Protein AF-A0A256W3H3-F1 (afdb_monomer)

Folds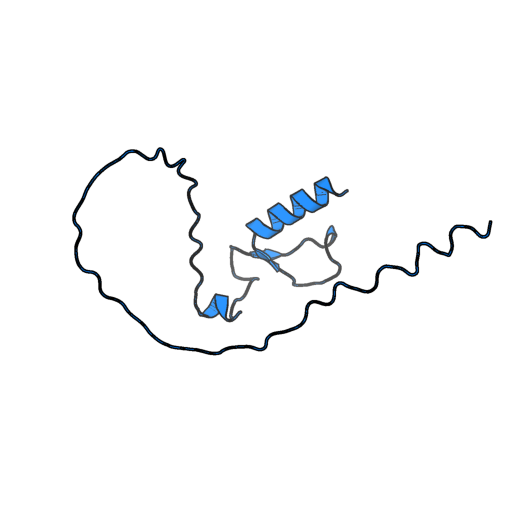eek 3Di:
DPPPPVVPPPDDDDDDDDDDDDDDPDDDDDDDDDDDDDDDDDPPPDPPDPPDDDDPCVVVVVDDLVPDPQKDFQDVVVHPDPPDIDGPVVNVVVVVVVVVVD

Solvent-accessible surface area (backbone atoms only — not comparable to full-atom values): 7490 Å² total; per-residue (Å²): 143,86,86,72,74,79,75,81,78,78,84,90,80,86,78,85,80,84,82,83,87,80,89,73,95,68,92,76,86,77,81,89,79,90,86,83,90,87,90,79,94,71,91,68,82,76,72,81,75,80,80,80,83,74,52,72,49,53,77,67,64,67,64,60,56,92,80,36,87,62,33,39,71,65,57,64,96,80,40,92,70,77,96,49,67,40,46,46,72,60,46,54,52,47,51,52,52,52,62,74,74,106

pLDDT: mean 76.36, std 19.7, range [41.91, 98.12]

Sequence (102 aa):
MKLFIALLLFIPFLSCSNSNPTDSNKALIPKQDSIPQIVDAIEIDTVEQIVIQYSKNELMGKLKPQKDSLFVKIERKYTNKSNIYLRKQAYDSYCKMYAAAK

Secondary structure (DSSP, 8-state):
--SSTTSSS----------------------------------------------HHHHTT---TTT-TTEEEPPGGG-S-SS-EEEHHHHHHHHHHHHHH-

Radius of gyration: 24.35 Å; Cα contacts (8 Å, |Δi|>4): 37; chains: 1; bounding box: 77×37×41 Å

Structure (mmCIF, N/CA/C/O backbone):
data_AF-A0A256W3H3-F1
#
_entry.id   AF-A0A256W3H3-F1
#
loop_
_atom_site.group_PDB
_atom_site.id
_atom_site.type_symbol
_atom_site.label_atom_id
_atom_site.label_alt_id
_atom_site.label_comp_id
_atom_site.label_asym_id
_atom_site.label_entity_id
_atom_site.label_seq_id
_atom_site.pdbx_PDB_ins_code
_atom_site.Cartn_x
_atom_site.Cartn_y
_atom_site.Cartn_z
_atom_site.occupancy
_atom_site.B_iso_or_equiv
_atom_site.auth_seq_id
_atom_site.auth_comp_id
_atom_site.auth_asym_id
_atom_site.auth_atom_id
_atom_site.pdbx_PDB_model_num
ATOM 1 N N . MET A 1 1 ? 44.438 17.547 -14.017 1.00 54.00 1 MET A N 1
ATOM 2 C CA . MET A 1 1 ? 43.364 17.114 -13.088 1.00 54.00 1 MET A CA 1
ATOM 3 C C . MET A 1 1 ? 43.061 18.189 -12.033 1.00 54.00 1 MET A C 1
ATOM 5 O O . MET A 1 1 ? 43.194 17.945 -10.844 1.00 54.00 1 MET A O 1
ATOM 9 N N . LYS A 1 2 ? 42.672 19.400 -12.459 1.00 53.34 2 LYS A N 1
ATOM 10 C CA . LYS A 1 2 ? 42.230 20.507 -11.578 1.00 53.34 2 LYS A CA 1
ATOM 11 C C . LYS A 1 2 ? 41.020 21.253 -12.174 1.00 53.34 2 LYS A C 1
ATOM 13 O O . LYS A 1 2 ? 40.763 22.397 -11.836 1.00 53.34 2 LYS A O 1
ATOM 18 N N . LEU A 1 3 ? 40.292 20.596 -13.083 1.00 50.91 3 LEU A N 1
ATOM 19 C CA . LEU A 1 3 ? 39.213 21.189 -13.881 1.00 50.91 3 LEU A CA 1
ATOM 20 C C . LEU A 1 3 ? 37.913 20.366 -13.794 1.00 50.91 3 LEU A C 1
ATOM 22 O O . LEU A 1 3 ? 37.196 20.226 -14.771 1.00 50.91 3 LEU A O 1
ATOM 26 N N . PHE A 1 4 ? 37.641 19.766 -12.633 1.00 57.03 4 PHE A N 1
ATOM 27 C CA . PHE A 1 4 ? 36.354 19.111 -12.343 1.00 57.03 4 PHE A CA 1
ATOM 28 C C . PHE A 1 4 ? 35.787 19.471 -10.959 1.00 57.03 4 PHE A C 1
ATOM 30 O O . PHE A 1 4 ? 34.675 19.083 -10.629 1.00 57.03 4 PHE A O 1
ATOM 37 N N . ILE A 1 5 ? 36.508 20.265 -10.158 1.00 58.72 5 ILE A N 1
ATOM 38 C CA . ILE A 1 5 ? 36.091 20.645 -8.794 1.00 58.72 5 ILE A CA 1
ATOM 39 C C . ILE A 1 5 ? 35.174 21.888 -8.795 1.00 58.72 5 ILE A C 1
ATOM 41 O O . ILE A 1 5 ? 34.514 22.171 -7.804 1.00 58.72 5 ILE A O 1
ATOM 45 N N . ALA A 1 6 ? 35.059 22.603 -9.921 1.00 55.78 6 ALA A N 1
ATOM 46 C CA . ALA A 1 6 ? 34.243 23.817 -10.016 1.00 55.78 6 ALA A CA 1
ATOM 47 C C . ALA A 1 6 ? 32.752 23.570 -10.335 1.00 55.78 6 ALA A C 1
ATOM 49 O O . ALA A 1 6 ? 31.952 24.490 -10.203 1.00 55.78 6 ALA A O 1
ATOM 50 N N . LEU A 1 7 ? 32.352 22.351 -10.728 1.00 54.19 7 LEU A N 1
ATOM 51 C CA . LEU A 1 7 ? 30.962 22.054 -11.122 1.00 54.19 7 LEU A CA 1
ATOM 52 C C . LEU A 1 7 ? 30.080 21.574 -9.949 1.00 54.19 7 LEU A C 1
ATOM 54 O O . LEU A 1 7 ? 28.865 21.488 -10.082 1.00 54.19 7 LEU A O 1
ATOM 58 N N . LEU A 1 8 ? 30.671 21.299 -8.781 1.00 57.12 8 LEU A N 1
ATOM 59 C CA . LEU A 1 8 ? 29.984 20.718 -7.614 1.00 57.12 8 LEU A CA 1
ATOM 60 C C . LEU A 1 8 ? 29.614 21.746 -6.524 1.00 57.12 8 LEU A C 1
ATOM 62 O O . LEU A 1 8 ? 29.200 21.365 -5.434 1.00 57.12 8 LEU A O 1
ATOM 66 N N . LEU A 1 9 ? 29.747 23.046 -6.811 1.00 59.59 9 LEU A N 1
ATOM 67 C CA . LEU A 1 9 ? 29.450 24.145 -5.876 1.00 59.59 9 LEU A CA 1
ATOM 68 C C . LEU A 1 9 ? 28.323 25.082 -6.353 1.00 59.59 9 LEU A C 1
ATOM 70 O O . LEU A 1 9 ? 28.155 26.165 -5.801 1.00 59.59 9 LEU A O 1
ATOM 74 N N . PHE A 1 10 ? 27.533 24.676 -7.354 1.00 58.84 10 PHE A N 1
ATOM 75 C CA . PHE A 1 10 ? 26.503 25.530 -7.966 1.00 58.84 10 PHE A CA 1
ATOM 76 C C . PHE A 1 10 ? 25.111 24.884 -8.061 1.00 58.84 10 PHE A C 1
ATOM 78 O O . PHE A 1 10 ? 24.418 25.058 -9.055 1.00 58.84 10 PHE A O 1
ATOM 85 N N . ILE A 1 11 ? 24.667 24.153 -7.031 1.00 67.06 11 ILE A N 1
ATOM 86 C CA . ILE A 1 11 ? 23.224 23.922 -6.823 1.00 67.06 11 ILE A CA 1
ATOM 87 C C . ILE A 1 11 ? 22.878 24.018 -5.328 1.00 67.06 11 ILE A C 1
ATOM 89 O O . ILE A 1 11 ? 22.789 22.993 -4.653 1.00 67.06 11 ILE A O 1
ATOM 93 N N . PRO A 1 12 ? 22.645 25.229 -4.788 1.00 55.25 12 PRO A N 1
ATOM 94 C CA . PRO A 1 12 ? 21.939 25.351 -3.525 1.00 55.25 12 PRO A CA 1
ATOM 95 C C . PRO A 1 12 ? 20.711 26.262 -3.640 1.00 55.25 12 PRO A C 1
ATOM 97 O O . PRO A 1 12 ? 20.627 27.209 -2.883 1.00 55.25 12 PRO A O 1
ATOM 100 N N . PHE A 1 13 ? 19.743 26.005 -4.530 1.00 62.97 13 PHE A N 1
ATOM 101 C CA . PHE A 1 13 ? 18.424 26.661 -4.447 1.00 62.97 13 PHE A CA 1
ATOM 102 C C . PHE A 1 13 ? 17.312 25.799 -5.050 1.00 62.97 13 PHE A C 1
ATOM 104 O O . PHE A 1 13 ? 16.942 25.954 -6.207 1.00 62.97 13 PHE A O 1
ATOM 111 N N . LEU A 1 14 ? 16.729 24.927 -4.230 1.00 62.22 14 LEU A N 1
ATOM 112 C CA . LEU A 1 14 ? 15.296 24.645 -4.317 1.00 62.22 14 LEU A CA 1
ATOM 113 C C . LEU A 1 14 ? 14.765 24.391 -2.901 1.00 62.22 14 LEU A C 1
ATOM 115 O O . LEU A 1 14 ? 14.408 23.285 -2.511 1.00 62.22 14 LEU A O 1
ATOM 119 N N . SER A 1 15 ? 14.806 25.454 -2.096 1.00 56.62 15 SER A N 1
ATOM 120 C CA . SER A 1 15 ? 14.040 25.539 -0.856 1.00 56.62 15 SER A CA 1
ATOM 121 C C . SER A 1 15 ? 12.593 25.857 -1.227 1.00 56.62 15 SER A C 1
ATOM 123 O O . SER A 1 15 ? 12.324 26.915 -1.796 1.00 56.62 15 SER A O 1
ATOM 125 N N . CYS A 1 16 ? 11.657 24.958 -0.925 1.00 69.06 16 CYS A N 1
ATOM 126 C CA . CYS A 1 16 ? 10.244 25.320 -0.879 1.00 69.06 16 CYS A CA 1
ATOM 127 C C . CYS A 1 16 ? 9.968 26.009 0.462 1.00 69.06 16 CYS A C 1
ATOM 129 O O . CYS A 1 16 ? 10.017 25.381 1.519 1.00 69.06 16 CYS A O 1
ATOM 131 N N . SER A 1 17 ? 9.671 27.307 0.400 1.00 54.78 17 SER A N 1
ATOM 132 C CA . SER A 1 17 ? 9.145 28.094 1.513 1.00 54.78 17 SER A CA 1
ATOM 133 C C . SER A 1 17 ? 7.616 27.963 1.598 1.00 54.78 17 SER A C 1
ATOM 135 O O . SER A 1 17 ? 6.908 28.370 0.684 1.00 54.78 17 SER A O 1
ATOM 137 N N . ASN A 1 18 ? 7.168 27.376 2.712 1.00 59.50 18 ASN A N 1
ATOM 138 C CA . ASN A 1 18 ? 6.085 27.787 3.623 1.00 59.50 18 ASN A CA 1
ATOM 139 C C . ASN A 1 18 ? 4.656 28.120 3.116 1.00 59.50 18 ASN A C 1
ATOM 141 O O . ASN A 1 18 ? 4.444 29.122 2.440 1.00 59.50 18 ASN A O 1
ATOM 145 N N . SER A 1 19 ? 3.653 27.444 3.698 1.00 57.38 19 SER A N 1
ATOM 146 C CA . SER A 1 19 ? 2.611 28.111 4.507 1.00 57.38 19 SER A CA 1
ATOM 147 C C . SER A 1 19 ? 1.922 27.134 5.485 1.00 57.38 19 SER A C 1
ATOM 149 O O . SER A 1 19 ? 1.669 25.971 5.178 1.00 57.38 19 SER A O 1
ATOM 151 N N . ASN A 1 20 ? 1.691 27.626 6.705 1.00 61.28 20 ASN A N 1
ATOM 152 C CA . ASN A 1 20 ? 1.079 26.967 7.867 1.00 61.28 20 ASN A CA 1
ATOM 153 C C . ASN A 1 20 ? -0.438 26.687 7.693 1.00 61.28 20 ASN A C 1
ATOM 155 O O . ASN A 1 20 ? -1.060 27.235 6.782 1.00 61.28 20 ASN A O 1
ATOM 159 N N . PRO A 1 21 ? -1.056 25.846 8.554 1.00 55.97 21 PRO A N 1
ATOM 160 C CA . PRO A 1 21 ? -2.360 25.237 8.301 1.00 55.97 21 PRO A CA 1
ATOM 161 C C . PRO A 1 21 ? -3.510 26.223 8.525 1.00 55.97 21 PRO A C 1
ATOM 163 O O . PRO A 1 21 ? -3.517 26.977 9.495 1.00 55.97 21 PRO A O 1
ATOM 166 N N . THR A 1 22 ? -4.517 26.174 7.653 1.00 43.22 22 THR A N 1
ATOM 167 C CA . THR A 1 22 ? -5.813 26.822 7.890 1.00 43.22 22 THR A CA 1
ATOM 168 C C . THR A 1 22 ? -6.852 25.747 8.175 1.00 43.22 22 THR A C 1
ATOM 170 O O . THR A 1 22 ? -7.359 25.092 7.267 1.00 43.22 22 THR A O 1
ATOM 173 N N . ASP A 1 23 ? -7.155 25.576 9.460 1.00 53.84 23 ASP A N 1
ATOM 174 C CA . ASP A 1 23 ? -8.394 24.964 9.924 1.00 53.84 23 ASP A CA 1
ATOM 175 C C . ASP A 1 23 ? -9.569 25.855 9.505 1.00 53.84 23 ASP A C 1
ATOM 177 O O . ASP A 1 23 ? -9.623 27.044 9.824 1.00 53.84 23 ASP A O 1
ATOM 181 N N . SER A 1 24 ? -10.537 25.287 8.793 1.00 55.69 24 SER A N 1
ATOM 182 C CA . SER A 1 24 ? -11.856 25.889 8.604 1.00 55.69 24 SER A CA 1
ATOM 183 C C . SER A 1 24 ? -12.878 24.784 8.379 1.00 55.69 24 SER A C 1
ATOM 185 O O . SER A 1 24 ? -13.234 24.437 7.256 1.00 55.69 24 SER A O 1
ATOM 187 N N . ASN A 1 25 ? -13.398 24.251 9.487 1.00 61.88 25 ASN A N 1
ATOM 188 C CA . ASN A 1 25 ? -14.765 23.748 9.500 1.00 61.88 25 ASN A CA 1
ATOM 189 C C . ASN A 1 25 ? -15.689 24.930 9.183 1.00 61.88 25 ASN A C 1
ATOM 191 O O . ASN A 1 25 ? -16.017 25.723 10.064 1.00 61.88 25 ASN A O 1
ATOM 195 N N . LYS A 1 26 ? -16.123 25.047 7.929 1.00 50.38 26 LYS A N 1
ATOM 196 C CA . LYS A 1 26 ? -17.292 25.849 7.577 1.00 50.38 26 LYS A CA 1
ATOM 197 C C . LYS A 1 26 ? -18.205 25.012 6.700 1.00 50.38 26 LYS A C 1
ATOM 199 O O . LYS A 1 26 ? -17.969 24.835 5.510 1.00 50.38 26 LYS A 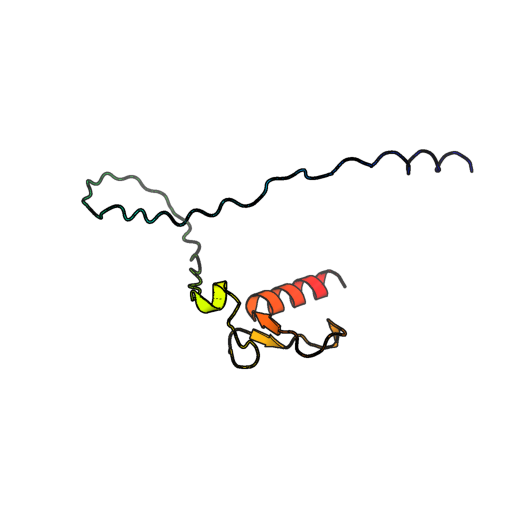O 1
ATOM 204 N N . ALA A 1 27 ? -19.239 24.476 7.339 1.00 47.59 27 ALA A N 1
ATOM 205 C CA . ALA A 1 27 ? -20.380 23.902 6.660 1.00 47.59 27 ALA A CA 1
ATOM 206 C C . ALA A 1 27 ? -20.968 24.947 5.702 1.00 47.59 27 ALA A C 1
ATOM 208 O O . ALA A 1 27 ? -21.415 26.013 6.122 1.00 47.59 27 ALA A O 1
ATOM 209 N N . LEU A 1 28 ? -20.963 24.615 4.418 1.00 43.44 28 LEU A N 1
ATOM 210 C CA . LEU A 1 28 ? -21.800 25.224 3.401 1.00 43.44 28 LEU A CA 1
ATOM 211 C C . LEU A 1 28 ? -22.456 24.057 2.675 1.00 43.44 28 LEU A C 1
ATOM 213 O O . LEU A 1 28 ? -21.834 23.396 1.853 1.00 43.44 28 LEU A O 1
ATOM 217 N N . ILE A 1 29 ? -23.701 23.772 3.047 1.00 60.03 29 ILE A N 1
ATOM 218 C CA . ILE A 1 29 ? -24.637 23.069 2.174 1.00 60.03 29 ILE A CA 1
ATOM 219 C C . ILE A 1 29 ? -25.142 24.125 1.183 1.00 60.03 29 ILE A C 1
ATOM 221 O O . ILE A 1 29 ? -25.700 25.125 1.645 1.00 60.03 29 ILE A O 1
ATOM 225 N N . PRO A 1 30 ? -25.024 23.927 -0.140 1.00 41.91 30 PRO A N 1
ATOM 226 C CA . PRO A 1 30 ? -25.902 24.593 -1.083 1.00 41.91 30 PRO A CA 1
ATOM 227 C C . PRO A 1 30 ? -26.897 23.589 -1.659 1.00 41.91 30 PRO A C 1
ATOM 229 O O . PRO A 1 30 ? -26.558 22.480 -2.066 1.00 41.91 30 PRO A O 1
ATOM 232 N N . LYS A 1 31 ? -28.148 24.037 -1.633 1.00 46.31 31 LYS A N 1
ATOM 233 C CA . LYS A 1 31 ? -29.358 23.412 -2.145 1.00 46.31 31 LYS A CA 1
ATOM 234 C C . LYS A 1 31 ? -29.209 22.835 -3.553 1.00 46.31 31 LYS A C 1
ATOM 236 O O . LYS A 1 31 ? -28.606 23.434 -4.437 1.00 46.31 31 LYS A O 1
ATOM 241 N N . GLN A 1 32 ? -29.906 21.727 -3.735 1.00 53.25 32 GLN A N 1
ATOM 242 C CA . GLN A 1 32 ? -30.462 21.277 -4.998 1.00 53.25 32 GLN A CA 1
ATOM 243 C C . GLN A 1 32 ? -31.592 22.223 -5.411 1.00 53.25 32 GLN A C 1
ATOM 245 O O . GLN A 1 32 ? -32.471 22.438 -4.590 1.00 53.25 32 GLN A O 1
ATOM 250 N N . ASP A 1 33 ? -31.557 22.763 -6.633 1.00 52.75 33 ASP A N 1
ATOM 251 C CA . ASP A 1 33 ? -32.736 23.240 -7.372 1.00 52.75 33 ASP A CA 1
ATOM 252 C C . ASP A 1 33 ? -32.397 23.469 -8.866 1.00 52.75 33 ASP A C 1
ATOM 254 O O . ASP A 1 33 ? -31.675 24.393 -9.221 1.00 52.75 33 ASP A O 1
ATOM 258 N N . SER A 1 34 ? -32.986 22.609 -9.707 1.00 57.16 34 SER A N 1
ATOM 259 C CA . SER A 1 34 ? -33.558 22.864 -11.047 1.00 57.16 34 SER A CA 1
ATOM 260 C C . SER A 1 34 ? -32.683 23.249 -12.267 1.00 57.16 34 SER A C 1
ATOM 262 O O . SER A 1 34 ? -31.953 24.232 -12.290 1.00 57.16 34 SER A O 1
ATOM 264 N N . ILE A 1 35 ? -32.873 22.465 -13.339 1.00 52.78 35 ILE A N 1
ATOM 265 C CA . ILE A 1 35 ? -32.287 22.520 -14.699 1.00 52.78 35 ILE A CA 1
ATOM 266 C C . ILE A 1 35 ? -33.021 23.563 -15.583 1.00 52.78 35 ILE A C 1
ATOM 268 O O . ILE A 1 35 ? -34.22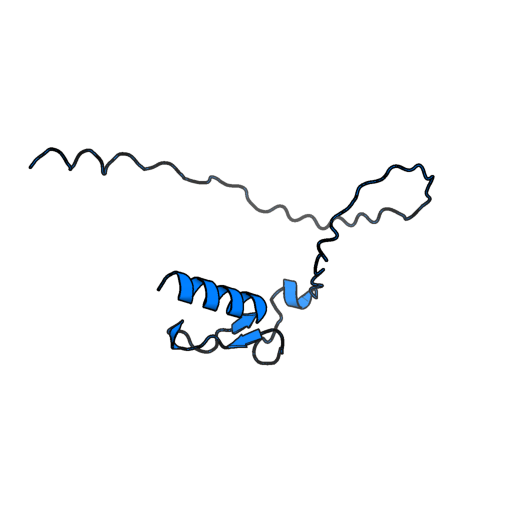9 23.740 -15.418 1.00 52.78 35 ILE A O 1
ATOM 272 N N . PRO A 1 36 ? -32.357 24.163 -16.596 1.00 47.81 36 PRO A N 1
ATOM 273 C CA . PRO A 1 36 ? -32.819 23.969 -17.978 1.00 47.81 36 PRO A CA 1
ATOM 274 C C . PRO A 1 36 ? -31.693 23.511 -18.931 1.00 47.81 36 PRO A C 1
ATOM 276 O O . PRO A 1 36 ? -30.560 23.978 -18.864 1.00 47.81 36 PRO A O 1
ATOM 279 N N . GLN A 1 37 ? -32.050 22.556 -19.799 1.00 58.78 37 GLN A N 1
ATOM 280 C CA . GLN A 1 37 ? -31.270 21.953 -20.896 1.00 58.78 37 GLN A CA 1
ATOM 281 C C . GLN A 1 37 ? -30.751 23.011 -21.879 1.00 58.78 37 GLN A C 1
ATOM 283 O O . GLN A 1 37 ? -31.508 23.952 -22.061 1.00 58.78 37 GLN A O 1
ATOM 288 N N . ILE A 1 38 ? -29.602 22.806 -22.565 1.00 50.66 38 ILE A N 1
ATOM 289 C CA . ILE A 1 38 ? -29.434 22.744 -24.050 1.00 50.66 38 ILE A CA 1
ATOM 290 C C . ILE A 1 38 ? -28.099 22.023 -24.390 1.00 50.66 38 ILE A C 1
ATOM 292 O O . ILE A 1 38 ? -27.093 22.187 -23.707 1.00 50.66 38 ILE A O 1
ATOM 296 N N . VAL A 1 39 ? -28.177 21.187 -25.425 1.00 60.09 39 VAL A N 1
ATOM 297 C CA . VAL A 1 39 ? -27.225 20.283 -26.096 1.00 60.09 39 VAL A CA 1
ATOM 298 C C . VAL A 1 39 ? -25.916 20.902 -26.624 1.00 60.09 39 VAL A C 1
ATOM 300 O O . VAL A 1 39 ? -25.914 22.036 -27.079 1.00 60.09 39 VAL A O 1
ATOM 303 N N . ASP A 1 40 ? -24.817 20.136 -26.606 1.00 48.34 40 ASP A N 1
ATOM 304 C CA . ASP A 1 40 ? -24.121 19.671 -27.821 1.00 48.34 40 ASP A CA 1
ATOM 305 C C . ASP A 1 40 ? -23.012 18.664 -27.471 1.00 48.34 40 ASP A C 1
ATOM 307 O O . ASP A 1 40 ? -22.421 18.686 -26.390 1.00 48.34 40 ASP A O 1
ATOM 311 N N . ALA A 1 41 ? -22.821 17.704 -28.373 1.00 57.25 41 ALA A N 1
ATOM 312 C CA . ALA A 1 41 ? -22.078 16.470 -28.170 1.00 57.25 41 ALA A CA 1
ATOM 313 C C . ALA A 1 41 ? -20.613 16.688 -27.758 1.00 57.25 41 ALA A C 1
ATOM 315 O O . ALA A 1 41 ? -19.810 17.234 -28.513 1.00 57.25 41 ALA A O 1
ATOM 316 N N . ILE A 1 42 ? -20.254 16.152 -26.593 1.00 62.22 42 ILE A N 1
ATOM 317 C CA . ILE A 1 42 ? -18.873 15.841 -26.236 1.00 62.22 42 ILE A CA 1
ATOM 318 C C . ILE A 1 42 ? -18.814 14.322 -26.106 1.00 62.22 42 ILE A C 1
ATOM 320 O O . ILE A 1 42 ? -19.482 13.739 -25.251 1.00 62.22 42 ILE A O 1
ATOM 324 N N . GLU A 1 43 ? -18.049 13.680 -26.985 1.00 65.50 43 GLU A N 1
ATOM 325 C CA . GLU A 1 43 ? -17.667 12.277 -26.848 1.00 65.50 43 GLU A CA 1
ATOM 326 C C . GLU A 1 43 ? -16.698 12.190 -25.663 1.00 65.50 43 GLU A C 1
ATOM 328 O O . GLU A 1 43 ? -15.492 12.400 -25.779 1.00 65.50 43 GLU A O 1
ATOM 333 N N . ILE A 1 44 ? -17.267 12.013 -24.472 1.00 55.69 44 ILE A N 1
ATOM 334 C CA . ILE A 1 44 ? -16.511 11.813 -23.244 1.00 55.69 44 ILE A CA 1
ATOM 335 C C . ILE A 1 44 ? -16.080 10.349 -23.260 1.00 55.69 44 ILE A C 1
ATOM 337 O O . ILE A 1 44 ? -16.873 9.463 -22.932 1.00 55.69 44 ILE A O 1
ATOM 341 N N . ASP A 1 45 ? -14.828 10.107 -23.655 1.00 66.38 45 ASP A N 1
ATOM 342 C CA . ASP A 1 45 ? -14.112 8.872 -23.336 1.00 66.38 45 ASP A CA 1
ATOM 343 C C . ASP A 1 45 ? -14.239 8.663 -21.826 1.00 66.38 45 ASP A C 1
ATOM 345 O O . ASP A 1 45 ? -13.658 9.385 -21.008 1.00 66.38 45 ASP A O 1
ATOM 349 N N . THR A 1 46 ? -15.165 7.782 -21.457 1.00 61.06 46 THR A N 1
ATOM 350 C CA . THR A 1 46 ? -15.62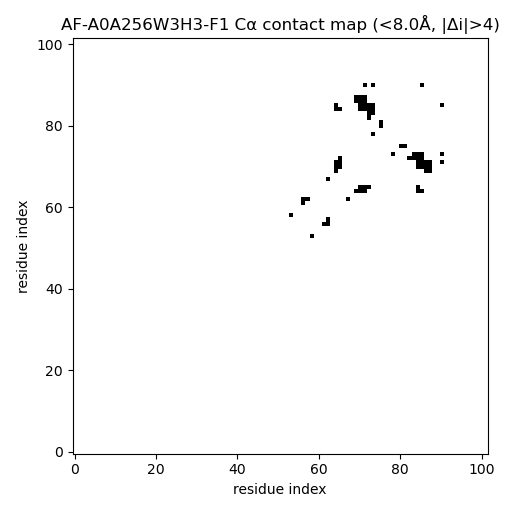6 7.641 -20.084 1.00 61.06 46 THR A CA 1
ATOM 351 C C . THR A 1 46 ? -14.577 6.824 -19.356 1.00 61.06 46 THR A C 1
ATOM 353 O O . THR A 1 46 ? -14.691 5.612 -19.204 1.00 61.06 46 THR A O 1
ATOM 356 N N . VAL A 1 47 ? -13.521 7.501 -18.911 1.00 67.88 47 VAL A N 1
ATOM 357 C CA . VAL A 1 47 ? -12.636 6.977 -17.878 1.00 67.88 47 VAL A CA 1
ATOM 358 C C . VAL A 1 47 ? -13.517 6.763 -16.654 1.00 67.88 47 VAL A C 1
ATOM 360 O O . VAL A 1 47 ? -13.918 7.732 -16.007 1.00 67.88 47 VAL A O 1
ATOM 363 N N . GLU A 1 48 ? -13.861 5.508 -16.359 1.00 72.62 48 GLU A N 1
ATOM 364 C CA . GLU A 1 48 ? -14.536 5.137 -15.118 1.00 72.62 48 GLU A CA 1
ATOM 365 C C . GLU A 1 48 ? -13.681 5.628 -13.946 1.00 72.62 48 GLU A C 1
ATOM 367 O O . GLU A 1 48 ? -12.698 5.004 -13.536 1.00 72.62 48 GLU A O 1
ATOM 372 N N . GLN A 1 49 ? -14.020 6.804 -13.420 1.00 66.56 49 GLN A N 1
ATOM 373 C CA . GLN A 1 49 ? -13.393 7.312 -12.219 1.00 66.56 49 GLN A CA 1
ATOM 374 C C . GLN A 1 49 ? -13.841 6.415 -11.077 1.00 66.56 49 GLN A C 1
ATOM 376 O O . GLN A 1 49 ? -14.984 6.468 -10.624 1.00 66.56 49 GLN A O 1
ATOM 381 N N . ILE A 1 50 ? -12.922 5.573 -10.613 1.00 73.69 50 ILE A N 1
ATOM 382 C CA . ILE A 1 50 ? -13.118 4.764 -9.419 1.00 73.69 50 ILE A CA 1
ATOM 383 C C . ILE A 1 50 ? -13.218 5.741 -8.243 1.00 73.69 50 ILE A C 1
ATOM 385 O O . ILE A 1 50 ? -12.207 6.183 -7.694 1.00 73.69 50 ILE A O 1
ATOM 389 N N . VAL A 1 51 ? -14.441 6.123 -7.872 1.00 78.94 51 VAL A N 1
ATOM 390 C CA . VAL A 1 51 ? -14.678 6.961 -6.697 1.00 78.94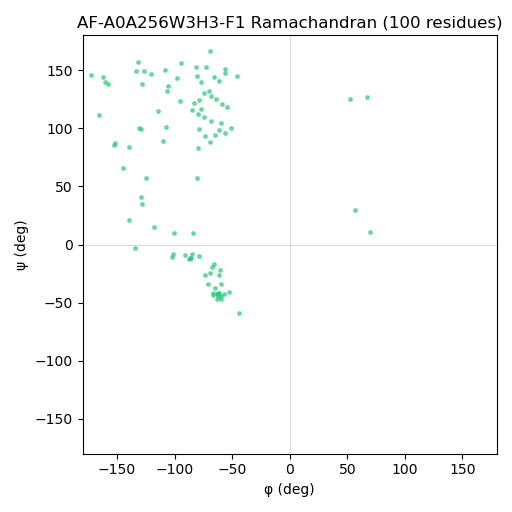 51 VAL A CA 1
ATOM 391 C C . VAL A 1 51 ? -14.474 6.089 -5.464 1.00 78.94 51 VAL A C 1
ATOM 393 O O . VAL A 1 51 ? -15.376 5.384 -5.012 1.00 78.94 51 VAL A O 1
ATOM 396 N N . ILE A 1 52 ? -13.256 6.110 -4.925 1.00 80.31 52 ILE A N 1
ATOM 397 C CA . ILE A 1 52 ? -12.945 5.426 -3.671 1.00 80.31 52 ILE A CA 1
ATOM 398 C C . ILE A 1 52 ? -13.543 6.248 -2.529 1.00 80.31 52 ILE A C 1
ATOM 400 O O . ILE A 1 52 ? -13.073 7.342 -2.217 1.00 80.31 52 ILE A O 1
ATOM 404 N N . GLN A 1 53 ? -14.589 5.712 -1.906 1.00 88.19 53 GLN A N 1
ATOM 405 C CA . GLN A 1 53 ? -15.202 6.302 -0.721 1.00 88.19 53 GLN A CA 1
ATOM 406 C C . GLN A 1 53 ? -14.418 5.888 0.525 1.00 88.19 53 GLN A C 1
ATOM 408 O O . GLN A 1 53 ? -14.289 4.701 0.820 1.00 88.19 53 GLN A O 1
ATOM 413 N N . TYR A 1 54 ? -13.916 6.872 1.269 1.00 89.19 54 TYR A N 1
ATOM 414 C CA . TYR A 1 54 ? -13.195 6.655 2.521 1.00 89.19 54 TYR A CA 1
ATOM 415 C C . TYR A 1 54 ? -14.068 7.030 3.713 1.00 89.19 54 TYR A C 1
ATOM 417 O O . TYR A 1 54 ? -14.709 8.082 3.730 1.00 89.19 54 TYR A O 1
ATOM 425 N N . SER A 1 55 ? -14.060 6.200 4.755 1.00 91.75 55 SER A N 1
ATOM 426 C CA . SER A 1 55 ? -14.753 6.554 5.996 1.00 91.75 55 SER A CA 1
ATOM 427 C C . SER A 1 55 ? -14.001 7.656 6.753 1.00 91.75 55 SER A C 1
ATOM 429 O O . SER A 1 55 ? -12.773 7.745 6.701 1.00 91.75 55 SER A O 1
ATOM 431 N N . LYS A 1 56 ? -14.706 8.464 7.559 1.00 94.25 56 LYS A N 1
ATOM 432 C CA . LYS A 1 56 ? -14.057 9.454 8.443 1.00 94.25 56 LYS A CA 1
ATOM 433 C C . LYS A 1 56 ? -12.980 8.815 9.326 1.00 94.25 56 LYS A C 1
ATOM 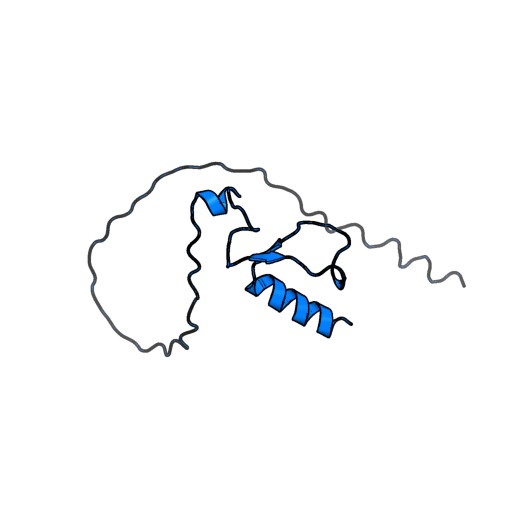435 O O . LYS A 1 56 ? -11.917 9.390 9.513 1.00 94.25 56 LYS A O 1
ATOM 440 N N . ASN A 1 57 ? -13.236 7.626 9.867 1.00 93.94 57 ASN A N 1
ATOM 441 C CA . ASN A 1 57 ? -12.274 6.923 10.718 1.00 93.94 57 ASN A CA 1
ATOM 442 C C . ASN A 1 57 ? -10.987 6.576 9.969 1.00 93.94 57 ASN A C 1
ATOM 444 O O . ASN A 1 57 ? -9.900 6.762 10.502 1.00 93.94 57 ASN A O 1
ATOM 448 N N . GLU A 1 58 ? -11.112 6.114 8.735 1.00 92.69 58 GLU A N 1
ATOM 449 C CA . GLU A 1 58 ? -9.995 5.762 7.865 1.00 92.69 58 GLU A CA 1
ATOM 450 C C . GLU A 1 58 ? -9.171 6.984 7.462 1.00 92.69 58 GLU A C 1
ATOM 452 O O . GLU A 1 58 ? -7.947 6.943 7.565 1.00 92.69 58 GLU A O 1
ATOM 457 N N . LEU A 1 59 ? -9.832 8.102 7.139 1.00 92.19 59 LEU A N 1
ATOM 458 C CA . LEU A 1 59 ? -9.166 9.392 6.933 1.00 92.19 59 LEU A CA 1
ATOM 459 C C . LEU A 1 59 ? -8.417 9.861 8.188 1.00 92.19 59 LEU A C 1
ATOM 461 O O . LEU A 1 59 ? -7.354 10.460 8.089 1.00 92.19 59 LEU A O 1
ATOM 465 N N . MET A 1 60 ? -8.940 9.549 9.376 1.00 95.88 60 MET A N 1
ATOM 466 C CA . MET A 1 60 ? -8.292 9.834 10.662 1.00 95.88 60 MET A CA 1
ATOM 467 C C . MET A 1 60 ? -7.273 8.763 11.085 1.00 95.88 60 MET A C 1
ATOM 469 O O . MET A 1 60 ? -6.834 8.755 12.234 1.00 95.88 60 MET A O 1
ATOM 473 N N . GLY A 1 61 ? -6.925 7.818 10.205 1.00 91.06 61 GLY A N 1
ATOM 474 C CA . GLY A 1 61 ? -5.952 6.761 10.488 1.00 91.06 61 GLY A CA 1
ATOM 475 C C . GLY A 1 61 ? -6.422 5.711 11.502 1.0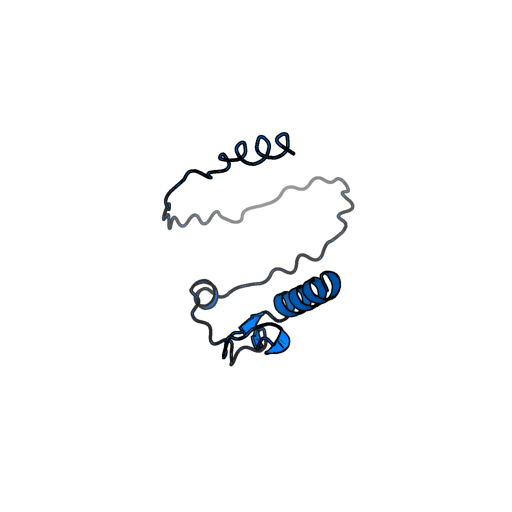0 91.06 61 GLY A C 1
ATOM 476 O O . GLY A 1 61 ? -5.635 4.871 11.934 1.00 91.06 61 GLY A O 1
ATOM 477 N N . LYS A 1 62 ? -7.706 5.706 11.877 1.00 94.81 62 LYS A N 1
ATOM 478 C CA . LYS A 1 62 ? -8.316 4.717 12.780 1.00 94.81 62 LYS A CA 1
ATOM 479 C C . LYS A 1 62 ? -8.662 3.428 12.029 1.00 94.81 62 LYS A C 1
ATOM 481 O O . LYS A 1 62 ? -9.812 2.994 12.015 1.00 94.81 62 LYS A O 1
ATOM 486 N N . LEU A 1 63 ? -7.660 2.817 11.404 1.00 93.00 63 LEU A N 1
ATOM 487 C CA . LEU A 1 63 ? -7.782 1.582 10.632 1.00 93.00 63 LEU A CA 1
ATOM 488 C C . LEU A 1 63 ? -6.881 0.480 11.204 1.00 93.00 63 LEU A C 1
ATOM 490 O O . LEU A 1 63 ? -5.815 0.745 11.757 1.00 93.00 63 LEU A O 1
ATOM 494 N N . LYS A 1 64 ? -7.331 -0.776 11.101 1.00 95.19 64 LYS A N 1
ATOM 495 C CA . LYS A 1 64 ? -6.565 -1.969 11.499 1.00 95.19 64 LYS A CA 1
ATOM 496 C C . LYS A 1 64 ? -6.174 -2.725 10.231 1.00 95.19 64 LYS A C 1
ATOM 498 O O . LYS A 1 64 ? -6.923 -3.608 9.815 1.00 95.19 64 LYS A O 1
ATOM 503 N N . PRO A 1 65 ? -5.021 -2.416 9.616 1.00 95.31 65 PRO A N 1
ATOM 504 C CA . PRO A 1 65 ? -4.704 -2.908 8.280 1.00 95.31 65 PRO A CA 1
ATOM 505 C C . PRO A 1 65 ? -4.489 -4.428 8.255 1.00 95.31 65 PRO A C 1
ATOM 507 O O . PRO A 1 65 ? -4.632 -5.049 7.214 1.00 95.31 65 PRO A O 1
ATOM 510 N N . GLN A 1 66 ? -4.216 -5.060 9.404 1.00 95.88 66 GLN A N 1
ATOM 511 C CA . GLN A 1 66 ? -4.128 -6.522 9.499 1.00 95.88 66 GLN A CA 1
ATOM 512 C C . GLN A 1 66 ? -5.482 -7.225 9.335 1.00 95.88 66 GLN A C 1
ATOM 514 O O . GLN A 1 66 ? -5.513 -8.409 9.016 1.00 95.88 66 GLN A O 1
ATOM 519 N N . LYS A 1 67 ? -6.586 -6.529 9.633 1.00 95.69 67 LYS A N 1
ATOM 520 C CA . LYS A 1 67 ? -7.953 -7.073 9.584 1.00 95.69 67 LYS A CA 1
ATOM 521 C C . LYS A 1 67 ? -8.717 -6.633 8.336 1.00 95.69 67 LYS A C 1
ATOM 523 O O . LYS A 1 67 ? -9.804 -7.141 8.090 1.00 95.69 67 LYS A O 1
ATOM 528 N N . ASP A 1 68 ? -8.175 -5.673 7.595 1.00 94.06 68 ASP A N 1
ATOM 529 C CA . ASP A 1 68 ? -8.813 -5.091 6.424 1.00 94.06 68 ASP A CA 1
ATOM 530 C C . ASP A 1 68 ? -8.325 -5.795 5.153 1.00 94.06 68 ASP A C 1
ATOM 532 O O . ASP A 1 68 ? -7.131 -5.838 4.857 1.00 94.06 68 ASP A O 1
ATOM 536 N N . SER A 1 69 ? -9.272 -6.335 4.387 1.00 94.31 69 SER A N 1
ATOM 537 C CA . SER A 1 69 ? -8.994 -7.046 3.140 1.00 94.31 69 SER A CA 1
ATOM 538 C C . SER A 1 69 ? -8.418 -6.157 2.033 1.00 94.31 69 SER A C 1
ATOM 540 O O . SER A 1 69 ? -7.865 -6.691 1.075 1.00 94.31 69 SER A O 1
ATOM 542 N N . LEU A 1 70 ? -8.522 -4.829 2.132 1.00 94.06 70 LEU A N 1
ATOM 543 C CA . LEU A 1 70 ? -7.948 -3.887 1.168 1.00 94.06 70 LEU A CA 1
ATOM 544 C C . LEU A 1 70 ? -6.448 -3.674 1.373 1.00 94.06 70 LEU A C 1
ATOM 546 O O . LEU A 1 70 ? -5.794 -3.075 0.516 1.00 94.06 70 LEU A O 1
ATOM 550 N N . PHE A 1 71 ? -5.894 -4.171 2.478 1.00 96.69 71 PHE A N 1
ATOM 551 C CA . PHE A 1 71 ? -4.485 -4.055 2.810 1.00 96.69 71 PHE A CA 1
ATOM 552 C C . PHE A 1 71 ? -3.768 -5.394 2.663 1.00 96.69 71 PHE A C 1
ATOM 554 O O . PHE A 1 71 ? -4.334 -6.470 2.849 1.00 96.69 71 PHE A O 1
ATOM 561 N N . VAL A 1 72 ? -2.484 -5.320 2.332 1.00 97.94 72 VAL A N 1
ATOM 562 C CA . VAL A 1 72 ? -1.578 -6.467 2.303 1.00 97.94 72 VAL A CA 1
ATOM 563 C C . VAL A 1 72 ? -0.367 -6.165 3.150 1.00 97.94 72 VAL A C 1
ATOM 565 O O . VAL A 1 72 ? 0.075 -5.018 3.252 1.00 97.94 72 VAL A O 1
ATOM 568 N N . LYS A 1 73 ? 0.193 -7.214 3.740 1.00 97.94 73 LYS A N 1
ATOM 569 C CA . LYS A 1 73 ? 1.490 -7.124 4.392 1.00 97.94 73 LYS A CA 1
ATOM 570 C C . LYS A 1 73 ? 2.571 -7.053 3.321 1.00 97.94 73 LYS A C 1
ATOM 572 O O . LYS A 1 73 ? 2.593 -7.886 2.420 1.00 97.94 73 LYS A O 1
ATOM 577 N N . ILE A 1 74 ? 3.474 -6.088 3.442 1.00 98.12 74 ILE A N 1
ATOM 578 C CA . ILE A 1 74 ? 4.584 -5.945 2.496 1.00 98.12 74 ILE A CA 1
ATOM 579 C C . ILE A 1 74 ? 5.561 -7.110 2.695 1.00 98.12 74 ILE A C 1
ATOM 581 O O . ILE A 1 74 ? 5.952 -7.421 3.825 1.00 98.12 74 ILE A O 1
ATOM 585 N N . GLU A 1 75 ? 5.959 -7.759 1.600 1.00 97.31 75 GLU A N 1
ATOM 586 C CA . GLU A 1 75 ? 6.926 -8.857 1.641 1.00 97.31 75 GLU A CA 1
ATOM 587 C C . GLU A 1 75 ? 8.321 -8.387 2.097 1.00 97.31 75 GLU A C 1
ATOM 589 O O . GLU A 1 75 ? 8.801 -7.319 1.716 1.00 97.31 75 GLU A O 1
ATOM 594 N N . ARG A 1 76 ? 9.029 -9.234 2.858 1.00 96.62 76 ARG A N 1
ATOM 595 C CA . ARG A 1 76 ? 10.342 -8.911 3.453 1.00 96.62 76 ARG A CA 1
ATOM 596 C C . ARG A 1 76 ? 11.434 -8.594 2.422 1.00 96.62 76 ARG A C 1
ATOM 598 O O . ARG A 1 76 ? 12.350 -7.841 2.726 1.00 96.62 76 ARG A O 1
ATOM 605 N N . LYS A 1 77 ? 11.339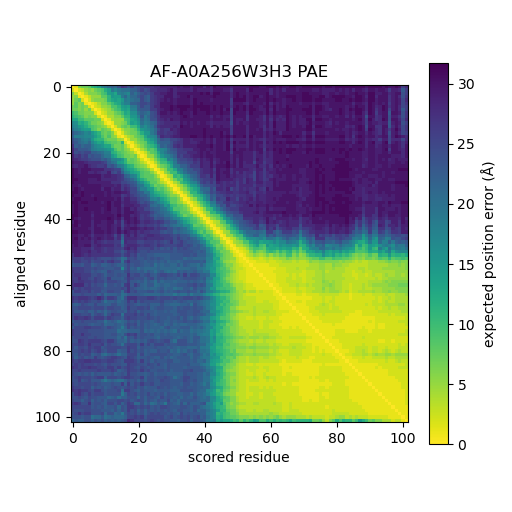 -9.106 1.190 1.00 95.56 77 LYS A N 1
ATOM 606 C CA . LYS 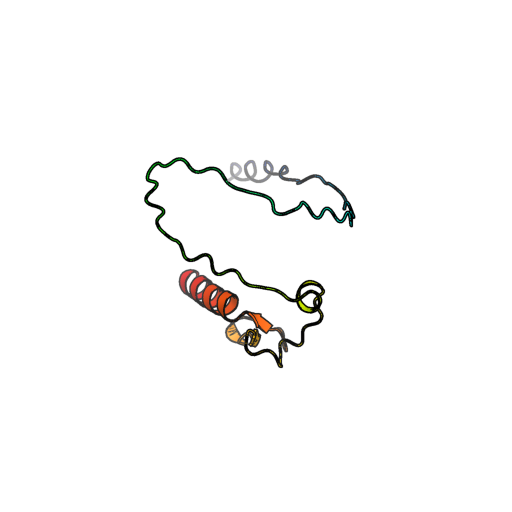A 1 77 ? 12.282 -8.743 0.109 1.00 95.56 77 LYS A CA 1
ATOM 607 C C . LYS A 1 77 ? 12.261 -7.245 -0.231 1.00 95.56 77 LYS A C 1
ATOM 609 O O . LYS A 1 77 ? 13.234 -6.745 -0.778 1.00 95.56 77 LYS A O 1
ATOM 614 N N . TYR A 1 78 ? 11.177 -6.541 0.102 1.00 96.31 78 TYR A N 1
ATOM 615 C CA . TYR A 1 78 ? 11.002 -5.116 -0.178 1.00 96.31 78 TYR A CA 1
ATOM 616 C C . TYR A 1 78 ? 11.243 -4.222 1.046 1.00 96.31 78 TYR A C 1
ATOM 618 O O . TYR A 1 78 ? 11.241 -2.999 0.929 1.00 96.31 78 TYR A O 1
ATOM 626 N N . THR A 1 79 ? 11.414 -4.797 2.241 1.00 96.00 79 THR A N 1
ATOM 627 C CA . THR A 1 79 ? 11.554 -4.025 3.481 1.00 96.00 79 THR A CA 1
ATOM 628 C C . THR A 1 79 ? 12.150 -4.847 4.624 1.00 96.00 79 THR A C 1
ATOM 630 O O . THR A 1 79 ? 11.829 -6.019 4.815 1.00 96.00 79 THR A O 1
ATOM 633 N N . ASN A 1 80 ? 12.963 -4.206 5.462 1.00 96.94 80 ASN A N 1
ATOM 634 C CA . ASN A 1 80 ? 13.443 -4.782 6.719 1.00 96.94 80 ASN A CA 1
ATOM 635 C C . ASN A 1 80 ? 12.459 -4.591 7.891 1.00 96.94 80 ASN A C 1
ATOM 637 O O . ASN A 1 80 ? 12.665 -5.162 8.962 1.00 96.94 80 ASN A O 1
ATOM 641 N N . LYS A 1 81 ? 11.392 -3.801 7.715 1.00 96.88 81 LYS A N 1
ATOM 642 C CA . LYS A 1 81 ? 10.412 -3.531 8.772 1.00 96.88 81 LYS A CA 1
ATOM 643 C C . LYS A 1 81 ? 9.417 -4.681 8.903 1.00 96.88 81 LYS A C 1
ATOM 645 O O . LYS A 1 81 ? 9.004 -5.299 7.925 1.00 96.88 81 LYS A O 1
ATOM 650 N N . SER A 1 82 ? 8.991 -4.956 10.130 1.00 95.25 82 SER A N 1
ATOM 651 C CA . SER A 1 82 ? 7.907 -5.896 10.407 1.00 95.25 82 SER A CA 1
ATOM 652 C C . SER A 1 82 ? 6.572 -5.159 10.537 1.00 95.25 82 SER A C 1
ATOM 654 O O . SER A 1 82 ? 6.526 -3.973 10.850 1.00 95.25 82 SER A O 1
ATOM 656 N N . ASN A 1 83 ? 5.473 -5.880 10.298 1.00 95.12 83 ASN A N 1
ATOM 657 C CA . ASN A 1 83 ? 4.104 -5.405 10.538 1.00 95.12 83 ASN A CA 1
ATOM 658 C C . ASN A 1 83 ? 3.721 -4.106 9.807 1.00 95.12 83 ASN A C 1
ATOM 660 O O . ASN A 1 83 ? 2.864 -3.368 10.288 1.00 95.12 83 ASN A O 1
ATOM 664 N N . ILE A 1 84 ? 4.312 -3.862 8.636 1.00 96.62 84 ILE A N 1
ATOM 665 C CA . ILE A 1 84 ? 3.895 -2.782 7.746 1.00 96.62 84 ILE A CA 1
ATOM 666 C C . ILE A 1 84 ? 2.975 -3.309 6.646 1.00 96.62 84 ILE A C 1
ATOM 668 O O . ILE A 1 84 ? 3.141 -4.426 6.146 1.00 96.62 84 ILE A O 1
ATOM 672 N N . TYR A 1 85 ? 1.989 -2.489 6.305 1.00 97.62 85 TYR A N 1
ATOM 673 C CA . TYR A 1 85 ? 0.916 -2.830 5.386 1.00 97.62 85 TYR A CA 1
ATOM 674 C C . TYR A 1 85 ? 0.729 -1.700 4.386 1.00 97.62 85 TYR A C 1
ATOM 676 O O . TYR A 1 85 ? 0.938 -0.533 4.714 1.00 97.62 85 TYR A O 1
ATOM 684 N N . LEU A 1 86 ? 0.305 -2.054 3.182 1.00 96.88 86 LEU A N 1
ATOM 685 C CA . LEU A 1 86 ? -0.050 -1.107 2.135 1.00 96.88 86 LEU A CA 1
ATOM 686 C C . LEU A 1 86 ? -1.401 -1.504 1.548 1.00 96.88 86 LEU A C 1
ATOM 688 O O . LEU A 1 86 ? -1.778 -2.674 1.619 1.00 96.88 86 LEU A O 1
ATOM 692 N N . ARG A 1 87 ? -2.122 -0.563 0.932 1.00 95.69 87 ARG A N 1
ATOM 693 C CA . ARG A 1 87 ? -3.285 -0.948 0.123 1.00 95.69 87 ARG A CA 1
ATOM 694 C C . ARG A 1 87 ? -2.847 -1.847 -1.025 1.00 95.69 87 ARG A C 1
ATOM 696 O O . ARG A 1 87 ? -1.832 -1.556 -1.652 1.00 95.69 87 ARG A O 1
ATOM 703 N N . LYS A 1 88 ? -3.653 -2.868 -1.329 1.00 96.50 88 LYS A N 1
ATOM 704 C CA . LYS A 1 88 ? -3.444 -3.832 -2.424 1.00 96.50 88 LYS A CA 1
ATOM 705 C C . LYS A 1 88 ? -3.004 -3.152 -3.714 1.00 96.50 88 LYS A C 1
ATOM 707 O O . LYS A 1 88 ? -1.886 -3.356 -4.159 1.00 96.50 88 LYS A O 1
ATOM 712 N N . GLN A 1 89 ? -3.826 -2.233 -4.217 1.00 94.75 89 GLN A N 1
ATOM 713 C CA . GLN A 1 89 ? -3.556 -1.528 -5.469 1.00 94.75 89 GLN A CA 1
ATOM 714 C C . GLN A 1 89 ? -2.212 -0.784 -5.460 1.00 94.75 89 GLN A C 1
ATOM 716 O O . GLN A 1 89 ? -1.462 -0.825 -6.432 1.00 94.75 89 GLN A O 1
ATOM 721 N N . ALA A 1 90 ? -1.888 -0.107 -4.358 1.00 96.38 90 ALA A N 1
ATOM 722 C CA . ALA A 1 90 ? -0.627 0.613 -4.243 1.00 96.38 90 ALA A CA 1
ATOM 723 C C . ALA A 1 90 ? 0.566 -0.351 -4.118 1.00 96.38 90 ALA A C 1
ATOM 725 O O . ALA A 1 90 ? 1.632 -0.072 -4.661 1.00 96.38 90 ALA A O 1
ATOM 726 N N . TYR A 1 91 ? 0.386 -1.498 -3.458 1.00 97.94 91 TYR A N 1
ATOM 727 C CA . TYR A 1 91 ? 1.414 -2.528 -3.357 1.00 97.94 91 TYR A CA 1
ATOM 728 C C . TYR A 1 91 ? 1.702 -3.171 -4.712 1.00 97.94 91 TYR A C 1
ATOM 730 O O . TYR A 1 91 ? 2.863 -3.320 -5.084 1.00 97.94 91 TYR A O 1
ATOM 738 N N . ASP A 1 92 ? 0.661 -3.473 -5.483 1.00 97.69 92 ASP A N 1
ATOM 739 C CA . ASP A 1 92 ? 0.792 -4.045 -6.821 1.00 97.69 92 ASP A CA 1
ATOM 740 C C . ASP A 1 92 ? 1.542 -3.086 -7.755 1.00 97.69 92 ASP A C 1
ATOM 742 O O . ASP A 1 92 ? 2.465 -3.488 -8.467 1.00 97.69 92 ASP A O 1
ATOM 746 N N . SER A 1 93 ? 1.203 -1.795 -7.707 1.00 98.06 93 SER A N 1
ATOM 747 C CA . SER A 1 93 ? 1.922 -0.749 -8.442 1.00 98.06 93 SER A CA 1
ATOM 748 C C . SER A 1 93 ? 3.375 -0.617 -7.988 1.00 98.06 93 SER A C 1
ATOM 750 O O . SER A 1 93 ? 4.272 -0.527 -8.824 1.00 98.06 93 SER A O 1
ATOM 752 N N . TYR A 1 94 ? 3.629 -0.667 -6.678 1.00 97.56 94 TYR A N 1
ATOM 753 C CA . TYR A 1 94 ? 4.985 -0.669 -6.135 1.00 97.56 94 TYR A CA 1
ATOM 754 C C . TYR A 1 94 ? 5.799 -1.865 -6.647 1.00 97.56 94 TYR A C 1
ATOM 756 O O . TYR A 1 94 ? 6.940 -1.688 -7.064 1.00 97.56 94 TYR A O 1
ATOM 764 N N . CYS A 1 95 ? 5.221 -3.067 -6.679 1.00 97.38 95 CYS A N 1
ATOM 765 C CA . CYS A 1 95 ? 5.890 -4.264 -7.188 1.00 97.38 95 CYS A CA 1
ATOM 766 C C . CYS A 1 95 ? 6.255 -4.133 -8.672 1.00 97.38 95 CYS A C 1
ATOM 768 O O . CYS A 1 95 ? 7.368 -4.494 -9.052 1.00 97.38 95 CYS A O 1
ATOM 770 N N . LYS A 1 96 ? 5.360 -3.576 -9.501 1.00 98.00 96 LYS A N 1
ATOM 771 C CA . LYS A 1 96 ? 5.636 -3.292 -10.921 1.00 98.00 96 LYS A CA 1
ATOM 772 C C . LYS A 1 96 ? 6.766 -2.275 -11.084 1.00 98.00 96 LYS A C 1
ATOM 774 O O . LYS A 1 96 ? 7.693 -2.513 -11.850 1.00 98.00 96 LYS A O 1
ATOM 779 N N . MET A 1 97 ? 6.715 -1.179 -10.326 1.00 97.62 97 MET A N 1
ATOM 780 C CA . MET A 1 97 ? 7.759 -0.151 -10.320 1.00 97.62 97 MET A CA 1
ATOM 781 C C . MET A 1 97 ? 9.113 -0.731 -9.892 1.00 97.62 97 MET A C 1
ATOM 783 O O . MET A 1 97 ? 10.118 -0.500 -10.555 1.00 97.62 97 MET A O 1
ATOM 787 N N . TYR A 1 98 ? 9.145 -1.515 -8.812 1.00 97.62 98 TYR A N 1
ATOM 788 C CA . TYR A 1 98 ? 10.363 -2.164 -8.331 1.00 97.62 98 TYR A CA 1
ATOM 789 C C . TYR A 1 98 ? 10.935 -3.138 -9.367 1.00 97.62 98 TYR A C 1
ATOM 791 O O . TYR A 1 98 ? 12.142 -3.166 -9.571 1.00 97.62 98 TYR A O 1
ATOM 799 N N . ALA A 1 99 ? 10.079 -3.924 -10.028 1.00 97.44 99 ALA A N 1
ATOM 800 C CA . ALA A 1 99 ? 10.505 -4.849 -11.075 1.00 97.44 99 ALA A CA 1
ATOM 801 C C . ALA A 1 99 ? 11.089 -4.124 -12.295 1.00 97.44 99 ALA A C 1
ATOM 803 O O . ALA A 1 99 ? 12.053 -4.612 -12.865 1.00 97.44 99 ALA A O 1
ATOM 804 N N . ALA A 1 100 ? 10.535 -2.968 -12.671 1.00 98.06 100 ALA A N 1
ATOM 805 C CA . ALA A 1 100 ? 11.037 -2.163 -13.784 1.00 98.06 100 ALA A CA 1
ATOM 806 C C . ALA A 1 100 ? 12.353 -1.428 -13.467 1.00 98.06 100 ALA A C 1
ATOM 808 O O . ALA A 1 100 ? 13.105 -1.105 -14.380 1.00 98.06 100 ALA A O 1
ATOM 809 N N . ALA A 1 101 ? 12.613 -1.130 -12.191 1.00 96.25 101 ALA A N 1
ATOM 810 C CA . ALA A 1 101 ? 13.823 -0.438 -11.745 1.00 96.25 101 ALA A CA 1
ATOM 811 C C . ALA A 1 101 ? 15.008 -1.377 -11.460 1.00 96.25 101 ALA A C 1
ATOM 813 O O . ALA A 1 101 ? 16.119 -0.896 -11.231 1.00 96.25 101 ALA A O 1
ATOM 814 N N . LYS A 1 102 ? 14.754 -2.685 -11.394 1.00 86.44 102 LYS A N 1
ATOM 815 C CA . LYS A 1 102 ? 15.757 -3.715 -11.128 1.00 86.44 102 LYS A CA 1
ATOM 816 C C . LYS A 1 102 ? 16.421 -4.172 -12.420 1.00 86.44 102 LYS A C 1
ATOM 818 O O . LYS A 1 102 ? 17.646 -4.411 -12.361 1.00 86.44 102 LYS A O 1
#

Mean predicted aligned error: 18.07 Å